Protein AF-A0A4Y3W5J1-F1 (afdb_monomer_lite)

Radius of gyration: 22.78 Å; chains: 1; bounding box: 52×25×70 Å

Foldseek 3Di:
DADQWDAAAAPVGWHGIWGADPPHRRRPDDPVRTPDDGTCLQVPQKDKDKDFFKDKDFQQAQAAWDKFKWFWDWDDDDPDIDTHDIGGPFDWDWDDPVPRGTDIDTDDTWDWAADRRNRMIIIGHPGIMMMMIGHPPDD

Structure (mmCIF, N/CA/C/O backbone):
data_AF-A0A4Y3W5J1-F1
#
_entry.id   AF-A0A4Y3W5J1-F1
#
loop_
_atom_site.group_PDB
_atom_site.id
_atom_site.type_symbol
_atom_site.label_atom_id
_atom_site.label_alt_id
_atom_site.label_comp_id
_atom_site.label_asym_id
_atom_site.label_entity_id
_atom_site.label_seq_id
_atom_site.pdbx_PDB_ins_code
_atom_site.Cartn_x
_atom_site.Cartn_y
_atom_site.Cartn_z
_atom_site.occupancy
_atom_site.B_iso_or_equiv
_atom_site.auth_seq_id
_atom_site.auth_comp_id
_atom_site.auth_asym_id
_atom_site.auth_atom_id
_atom_site.pdbx_PDB_model_num
ATOM 1 N N . MET A 1 1 ? -26.470 13.784 33.213 1.00 66.31 1 MET A N 1
ATOM 2 C CA . MET A 1 1 ? -26.886 13.850 31.793 1.00 66.31 1 MET A CA 1
ATOM 3 C C . MET A 1 1 ? -26.050 12.863 30.996 1.00 66.31 1 MET A C 1
ATOM 5 O O . MET A 1 1 ? -24.835 12.891 31.131 1.00 66.31 1 MET A O 1
ATOM 9 N N . THR A 1 2 ? -26.674 11.997 30.200 1.00 87.50 2 THR A N 1
ATOM 10 C CA . THR A 1 2 ? -25.977 11.099 29.263 1.00 87.50 2 THR A CA 1
ATOM 11 C C . THR A 1 2 ? -25.564 11.877 28.018 1.00 87.50 2 THR A C 1
ATOM 13 O O . THR A 1 2 ? -26.425 12.409 27.313 1.00 87.50 2 THR A O 1
ATOM 16 N N . ARG A 1 3 ? -24.260 11.960 27.738 1.00 92.12 3 ARG A N 1
ATOM 17 C CA . ARG A 1 3 ? -23.754 12.626 26.531 1.00 92.12 3 ARG A CA 1
ATOM 18 C C . ARG A 1 3 ? -23.884 11.657 25.365 1.00 92.12 3 ARG A C 1
ATOM 20 O O . ARG A 1 3 ? -23.295 10.584 25.393 1.00 92.12 3 ARG A O 1
ATOM 27 N N . ARG A 1 4 ? -24.661 12.023 24.346 1.00 92.75 4 ARG A N 1
ATOM 28 C CA . ARG A 1 4 ? -24.819 11.186 23.143 1.00 92.75 4 ARG A CA 1
ATOM 29 C C . ARG A 1 4 ? -23.690 11.352 22.138 1.00 92.75 4 ARG A C 1
ATOM 31 O O . ARG A 1 4 ? -23.436 10.450 21.351 1.00 92.75 4 ARG A O 1
ATOM 38 N N . VAL A 1 5 ? -23.045 12.512 22.164 1.00 92.25 5 VAL A N 1
ATOM 39 C CA . VAL A 1 5 ? -21.936 12.863 21.285 1.00 92.25 5 VAL A CA 1
ATOM 40 C C . VAL A 1 5 ? -20.818 13.417 22.153 1.00 92.25 5 VAL A C 1
ATOM 42 O O . VAL A 1 5 ? -21.057 14.289 22.990 1.00 92.25 5 VAL A O 1
ATOM 45 N N . VAL A 1 6 ? -19.608 12.904 21.961 1.00 91.81 6 VAL A N 1
ATOM 46 C CA . VAL A 1 6 ? -18.384 13.447 22.552 1.00 91.81 6 VAL A CA 1
ATOM 47 C C . VAL A 1 6 ? -17.434 13.785 21.420 1.00 91.81 6 VAL A C 1
ATOM 49 O O . VAL A 1 6 ? -17.086 12.922 20.620 1.00 91.81 6 VAL A O 1
ATOM 52 N N . ILE A 1 7 ? -17.027 15.049 21.369 1.00 90.94 7 ILE A N 1
ATOM 53 C CA . ILE A 1 7 ? -15.971 15.539 20.488 1.00 90.94 7 ILE A CA 1
ATOM 54 C C . ILE A 1 7 ? -14.818 15.953 21.397 1.00 90.94 7 ILE A C 1
ATOM 56 O O . ILE A 1 7 ? -15.002 16.782 22.288 1.00 90.94 7 ILE A O 1
ATOM 60 N N . GLY A 1 8 ? -13.649 15.349 21.204 1.00 86.69 8 GLY A N 1
ATOM 61 C CA . GLY A 1 8 ? -12.478 15.549 22.055 1.00 86.69 8 GLY A CA 1
ATOM 62 C C . GLY A 1 8 ? -12.144 14.311 22.881 1.00 86.69 8 GLY A C 1
ATOM 63 O O . GLY A 1 8 ? -12.311 13.185 22.416 1.00 86.69 8 GLY A O 1
ATOM 64 N N . LYS A 1 9 ? -11.608 14.519 24.086 1.00 89.00 9 LYS A N 1
ATOM 65 C CA . LYS A 1 9 ? -11.077 13.448 24.937 1.00 89.00 9 LYS A CA 1
ATOM 66 C C . LYS A 1 9 ? -12.182 12.746 25.737 1.00 89.00 9 LYS A C 1
ATOM 68 O O . LYS A 1 9 ? -13.040 13.409 26.317 1.00 89.00 9 LYS A O 1
ATOM 73 N N . ARG A 1 10 ? -12.136 11.416 25.806 1.00 91.19 10 ARG A N 1
ATOM 74 C CA . ARG A 1 10 ? -13.015 10.553 26.615 1.00 91.19 10 ARG A CA 1
ATOM 75 C C . ARG A 1 10 ? -12.410 10.184 27.966 1.00 91.19 10 ARG A C 1
ATOM 77 O O . ARG A 1 10 ? -11.239 10.457 28.229 1.00 91.19 10 ARG A O 1
ATOM 84 N N . ALA A 1 11 ? -13.202 9.512 28.807 1.00 90.75 11 ALA A N 1
ATOM 85 C CA . ALA A 1 11 ? -12.773 9.031 30.122 1.00 90.75 11 ALA A CA 1
ATOM 86 C C . ALA A 1 11 ? -11.563 8.087 30.054 1.00 90.75 11 ALA A C 1
ATOM 88 O O . ALA A 1 11 ? -10.701 8.128 30.926 1.00 90.75 11 ALA A O 1
ATOM 89 N N . ASN A 1 12 ? -11.494 7.259 29.010 1.00 84.25 12 ASN A N 1
ATOM 90 C CA . ASN A 1 12 ? -10.407 6.308 28.777 1.00 84.25 12 ASN A CA 1
ATOM 91 C C . ASN A 1 12 ? -9.145 6.953 28.165 1.00 84.25 12 ASN A C 1
ATOM 93 O O . ASN A 1 12 ? -8.144 6.273 27.973 1.00 84.25 12 ASN A O 1
ATOM 97 N N . GLY A 1 13 ? -9.180 8.256 27.868 1.00 83.56 13 GLY A N 1
ATOM 98 C CA . GLY A 1 13 ? -8.067 8.996 27.282 1.00 83.56 13 GLY A CA 1
ATOM 99 C C . GLY A 1 13 ? -8.091 9.110 25.758 1.00 83.56 13 GLY A C 1
ATOM 100 O O . GLY A 1 13 ? -7.352 9.943 25.226 1.00 83.56 13 GLY A O 1
ATOM 101 N N . ASP A 1 14 ? -8.960 8.369 25.066 1.00 80.50 14 ASP A N 1
ATOM 102 C CA . ASP A 1 14 ? -9.075 8.450 23.611 1.00 80.50 14 ASP A CA 1
ATOM 103 C C . ASP A 1 14 ? -9.602 9.817 23.185 1.00 80.50 14 ASP A C 1
ATOM 105 O O . ASP A 1 14 ? -10.524 10.365 23.787 1.00 80.50 14 ASP A O 1
ATOM 109 N N . THR A 1 15 ? -9.022 10.371 22.125 1.00 83.31 15 THR A N 1
ATOM 110 C CA . THR A 1 15 ? -9.445 11.653 21.549 1.00 83.31 15 THR A CA 1
ATOM 111 C C . THR A 1 15 ? -10.082 11.407 20.193 1.00 83.31 15 THR A C 1
ATOM 113 O O . THR A 1 15 ? -9.542 10.629 19.413 1.00 83.31 15 THR A O 1
ATOM 116 N N . GLY A 1 16 ? -11.225 12.027 19.905 1.00 84.25 16 GLY A N 1
ATOM 117 C CA . GLY A 1 16 ? -11.946 11.749 18.667 1.00 84.25 16 GLY A CA 1
ATOM 118 C C . GLY A 1 16 ? -13.392 12.231 18.649 1.00 84.25 16 GLY A C 1
ATOM 119 O O . GLY A 1 16 ? -13.770 13.116 19.418 1.00 84.25 16 GLY A O 1
ATOM 120 N N . VAL A 1 17 ? -14.189 11.639 17.759 1.00 86.31 17 VAL A N 1
ATOM 121 C CA . VAL A 1 17 ? -15.641 11.848 17.667 1.00 86.31 17 VAL A CA 1
ATOM 122 C C . VAL A 1 17 ? -16.341 10.533 17.975 1.00 86.31 17 VAL A C 1
ATOM 124 O O . VAL A 1 17 ? -16.144 9.530 17.288 1.00 86.31 17 VAL A O 1
ATOM 127 N N . PHE A 1 18 ? -17.177 10.551 19.007 1.00 88.81 18 PHE A N 1
ATOM 128 C CA . PHE A 1 18 ? -17.826 9.361 19.540 1.00 88.81 18 PHE A CA 1
ATOM 129 C C . PHE A 1 18 ? -19.327 9.588 19.661 1.00 88.81 18 PHE A C 1
ATOM 131 O O . PHE A 1 18 ? -19.756 10.588 20.240 1.00 88.81 18 PHE A O 1
ATOM 138 N N . VAL A 1 19 ? -20.120 8.658 19.134 1.00 91.81 19 VAL A N 1
ATOM 139 C CA . VAL A 1 19 ? -21.586 8.710 19.144 1.00 91.81 19 VAL A CA 1
ATOM 140 C C . VAL A 1 19 ? -22.124 7.441 19.781 1.00 91.81 19 VAL A C 1
ATOM 142 O O . VAL A 1 19 ? -21.783 6.338 19.358 1.00 91.81 19 VAL A O 1
ATOM 145 N N . SER A 1 20 ? -22.983 7.587 20.785 1.00 92.94 20 SER A N 1
ATOM 146 C CA . SER A 1 20 ? -23.616 6.471 21.485 1.00 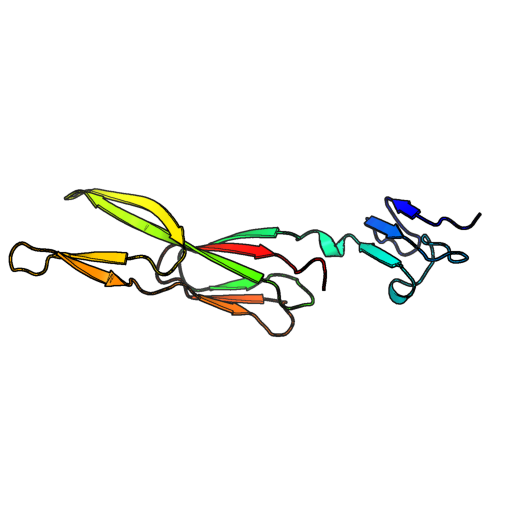92.94 20 SER A CA 1
ATOM 147 C C . SER A 1 20 ? -25.103 6.316 21.123 1.00 92.94 20 SER A C 1
ATOM 149 O O . SER A 1 20 ? -25.787 7.283 20.737 1.00 92.94 20 SER A O 1
ATOM 151 N N . PRO A 1 21 ? -25.652 5.096 21.264 1.00 90.75 21 PRO A N 1
ATOM 152 C CA . PRO A 1 21 ? -27.090 4.881 21.171 1.00 90.75 21 PRO A CA 1
ATOM 153 C C . PRO A 1 21 ? -27.824 5.583 22.330 1.00 90.75 21 PRO A C 1
ATOM 155 O O . PRO A 1 21 ? -27.219 6.083 23.282 1.00 90.75 21 PRO A O 1
ATOM 158 N N . ALA A 1 22 ? -29.150 5.682 22.235 1.00 91.75 22 ALA A N 1
ATOM 159 C CA . ALA A 1 22 ? -29.948 6.307 23.289 1.00 91.75 22 ALA A CA 1
ATOM 160 C C . ALA A 1 22 ? -29.780 5.551 24.622 1.00 91.75 22 ALA A C 1
ATOM 162 O O . ALA A 1 22 ? -29.764 4.326 24.646 1.00 91.75 22 ALA A O 1
ATOM 163 N N . GLY A 1 23 ? -29.641 6.288 25.728 1.00 91.31 23 GLY A N 1
ATOM 164 C CA . GLY A 1 23 ? -29.457 5.712 27.067 1.00 91.31 23 GLY A CA 1
ATOM 165 C C . GLY A 1 23 ? -28.013 5.348 27.439 1.00 91.31 23 GLY A C 1
ATOM 166 O O . GLY A 1 23 ? -27.762 5.016 28.593 1.00 91.31 23 GLY A O 1
ATOM 167 N N . VAL A 1 24 ? -27.053 5.468 26.517 1.00 92.81 24 VAL A N 1
ATOM 168 C CA . VAL A 1 24 ? -25.629 5.178 26.761 1.00 92.81 24 VAL A CA 1
ATOM 169 C C . VAL A 1 24 ? -24.815 6.478 26.741 1.00 92.81 24 VAL A C 1
ATOM 171 O O . VAL A 1 24 ? -25.001 7.308 25.852 1.00 92.81 24 VAL A O 1
ATOM 174 N N . ASP A 1 25 ? -23.908 6.685 27.703 1.00 94.81 25 ASP A N 1
ATOM 175 C CA . ASP A 1 25 ? -23.002 7.849 27.723 1.00 94.81 25 ASP A CA 1
ATOM 176 C C . ASP A 1 25 ? -21.766 7.584 26.848 1.00 94.81 25 ASP A C 1
ATOM 178 O O . ASP A 1 25 ? -20.916 6.758 27.182 1.00 94.81 25 ASP A O 1
ATOM 182 N N . ALA A 1 26 ? -21.638 8.313 25.738 1.00 92.19 26 ALA A N 1
ATOM 183 C CA . ALA A 1 26 ? -20.502 8.206 24.828 1.00 92.19 26 ALA A CA 1
ATOM 184 C C . ALA A 1 26 ? -19.158 8.487 25.524 1.00 92.19 26 ALA A C 1
ATOM 186 O O . ALA A 1 26 ? -18.136 7.955 25.098 1.00 92.19 26 ALA A O 1
ATOM 187 N N . TYR A 1 27 ? -19.119 9.258 26.618 1.00 94.00 27 TYR A N 1
ATOM 188 C CA . TYR A 1 27 ? -17.867 9.573 27.322 1.00 94.00 27 TYR A CA 1
ATOM 189 C C . TYR A 1 27 ? -17.248 8.368 28.047 1.00 94.00 27 TYR A C 1
ATOM 191 O O . TYR A 1 27 ? -16.023 8.304 28.162 1.00 94.00 27 TYR A O 1
ATOM 199 N N . THR A 1 28 ? -18.074 7.424 28.514 1.00 94.06 28 THR A N 1
ATOM 200 C CA . THR A 1 28 ? -17.655 6.284 29.356 1.00 94.06 28 THR A CA 1
ATOM 201 C C . THR A 1 28 ? -17.956 4.910 28.758 1.00 94.06 28 THR A C 1
ATOM 203 O O . THR A 1 28 ? -17.477 3.914 29.292 1.00 94.06 28 THR A O 1
ATOM 206 N N . ALA A 1 29 ? -18.744 4.827 27.682 1.00 90.88 29 ALA A N 1
ATOM 207 C CA . ALA A 1 29 ? -19.097 3.557 27.045 1.00 90.88 29 ALA A CA 1
ATOM 208 C C . ALA A 1 29 ? -17.870 2.737 26.597 1.00 90.88 29 ALA A C 1
ATOM 210 O O . ALA A 1 29 ? -16.816 3.281 26.292 1.00 90.88 29 ALA A O 1
ATOM 211 N N . ALA A 1 30 ? -17.999 1.420 26.475 1.00 88.19 30 ALA A N 1
ATOM 212 C CA . ALA A 1 30 ? -17.013 0.647 25.719 1.00 88.19 30 ALA A CA 1
ATOM 213 C C . ALA A 1 30 ? -17.119 0.983 24.221 1.00 88.19 30 ALA A C 1
ATOM 215 O O . ALA A 1 30 ? -18.215 1.275 23.741 1.00 88.19 30 ALA A O 1
ATOM 216 N N . ASP A 1 31 ? -16.016 0.899 23.473 1.00 81.50 31 ASP A N 1
ATOM 217 C CA . ASP A 1 31 ? -16.008 1.202 22.031 1.00 81.50 31 ASP A CA 1
ATOM 218 C C . ASP A 1 31 ? -16.978 0.317 21.241 1.00 81.50 31 ASP A C 1
ATOM 220 O O . ASP A 1 31 ? -17.665 0.803 20.348 1.00 81.50 31 ASP A O 1
ATOM 224 N N . ALA A 1 32 ? -17.121 -0.951 21.643 1.00 81.25 32 ALA A N 1
ATOM 225 C CA . ALA A 1 32 ? -18.082 -1.893 21.066 1.00 81.25 32 ALA A CA 1
ATOM 226 C C . ALA A 1 32 ? -19.556 -1.462 21.227 1.00 81.25 32 ALA A C 1
ATOM 228 O O . ALA A 1 32 ? -20.422 -1.960 20.516 1.00 81.25 32 ALA A O 1
ATOM 229 N N . ASN A 1 33 ? -19.843 -0.536 22.149 1.00 84.25 33 ASN A N 1
ATOM 230 C CA . ASN A 1 33 ? -21.188 -0.030 22.425 1.00 84.25 33 ASN A CA 1
ATOM 231 C C . ASN A 1 33 ? -21.448 1.343 21.776 1.00 84.25 33 ASN A C 1
ATOM 233 O O . ASN A 1 33 ? -22.490 1.955 22.029 1.00 84.25 33 ASN A O 1
ATOM 237 N N . LEU A 1 34 ? -20.506 1.863 20.984 1.00 85.75 34 LEU A N 1
ATOM 238 C CA . LEU A 1 34 ? -20.661 3.114 20.246 1.00 85.75 34 LEU A CA 1
ATOM 239 C C . LEU A 1 34 ? -21.247 2.850 18.853 1.00 85.75 34 LEU A C 1
ATOM 241 O O . LEU A 1 34 ? -20.880 1.896 18.179 1.00 85.75 34 LEU A O 1
ATOM 245 N N . VAL A 1 35 ? -22.131 3.743 18.404 1.00 84.69 35 VAL A N 1
ATOM 246 C CA . VAL A 1 35 ? -22.630 3.771 17.016 1.00 84.69 35 VAL A CA 1
ATOM 247 C C . VAL A 1 35 ? -21.537 4.273 16.072 1.00 84.69 35 VAL A C 1
ATOM 249 O O . VAL A 1 35 ? -21.432 3.825 14.937 1.00 84.69 35 VAL A O 1
ATOM 252 N N . LEU A 1 36 ? -20.720 5.212 16.551 1.00 74.00 36 LEU A N 1
ATOM 253 C CA . LEU A 1 36 ? -19.562 5.732 15.840 1.00 74.00 36 LEU A CA 1
ATOM 254 C C . LEU A 1 36 ? -18.432 5.941 16.846 1.00 74.00 36 LEU A C 1
ATOM 256 O O . LEU A 1 36 ? -18.608 6.670 17.821 1.00 74.00 36 LEU A O 1
ATOM 260 N N . GLY A 1 37 ? -17.283 5.317 16.608 1.00 65.00 37 GLY A N 1
ATOM 261 C CA . GLY A 1 37 ? -16.083 5.451 17.433 1.00 65.00 37 GLY A CA 1
ATOM 262 C C . GLY A 1 37 ? -14.887 5.876 16.592 1.00 65.00 37 GLY A C 1
ATOM 263 O O . GLY A 1 37 ? -13.979 5.081 16.370 1.00 65.00 37 GLY A O 1
ATOM 264 N N . ILE A 1 38 ? -14.877 7.120 16.105 1.00 65.38 38 ILE A N 1
ATOM 265 C CA . ILE A 1 38 ? -13.714 7.673 15.397 1.00 65.38 38 ILE A CA 1
ATOM 266 C C . ILE A 1 38 ? -12.720 8.118 16.469 1.00 65.38 38 ILE A C 1
ATOM 268 O O . ILE A 1 38 ? -12.684 9.289 16.844 1.00 65.38 38 ILE A O 1
ATOM 272 N N . SER A 1 39 ? -11.957 7.175 17.021 1.00 60.19 39 SER A N 1
ATOM 273 C CA . SER A 1 39 ? -10.843 7.494 17.918 1.00 60.19 39 SER A CA 1
ATOM 274 C C . SER A 1 39 ? -9.636 7.992 17.115 1.00 60.19 39 SER A C 1
ATOM 276 O O . SER A 1 39 ? -9.551 7.806 15.900 1.00 60.19 39 SER A O 1
ATOM 278 N N . ALA A 1 40 ? -8.645 8.568 17.796 1.00 46.72 40 ALA A N 1
ATOM 279 C CA . ALA A 1 40 ? -7.345 8.941 17.235 1.00 46.72 40 ALA A CA 1
ATOM 280 C C . ALA A 1 40 ? -6.596 7.772 16.552 1.00 46.72 40 ALA A C 1
ATOM 282 O O . ALA A 1 40 ? -5.556 7.991 15.937 1.00 46.72 40 ALA A O 1
ATOM 283 N N . ARG A 1 41 ? -7.122 6.540 16.573 1.00 48.94 41 ARG A N 1
ATOM 284 C CA . ARG A 1 41 ? -6.658 5.439 15.711 1.00 48.94 41 ARG A CA 1
ATOM 285 C C . ARG A 1 41 ? -7.023 5.623 14.228 1.00 48.94 41 ARG A C 1
ATOM 287 O O . ARG A 1 41 ? -6.493 4.909 13.389 1.00 48.94 41 ARG A O 1
ATOM 294 N N . VAL A 1 42 ? -7.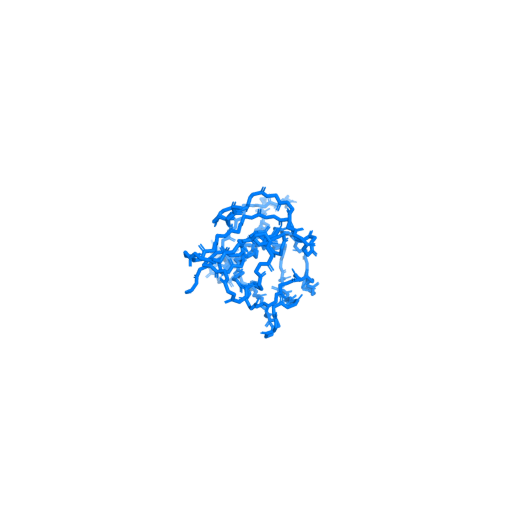859 6.607 13.888 1.00 51.81 42 VAL A N 1
ATOM 295 C CA . VAL A 1 42 ? -8.161 7.027 12.503 1.00 51.81 42 VAL A CA 1
ATOM 296 C C . VAL A 1 42 ? -7.153 8.079 11.988 1.00 51.81 42 VAL A C 1
ATOM 298 O O . VAL A 1 42 ? -7.278 8.566 10.867 1.00 51.81 42 VAL A O 1
ATOM 301 N N . SER A 1 43 ? -6.097 8.405 12.752 1.00 48.16 43 SER A N 1
ATOM 302 C CA . SER A 1 43 ? -5.093 9.431 12.388 1.00 48.16 43 SER A CA 1
ATOM 303 C C . SER A 1 43 ? -4.270 9.140 11.123 1.00 48.16 43 SER A C 1
ATOM 305 O O . SER A 1 43 ? -3.428 9.952 10.753 1.00 48.16 43 SER A O 1
ATOM 307 N N . GLN A 1 44 ? -4.503 8.030 10.423 1.00 55.53 44 GLN A N 1
ATOM 308 C CA . GLN A 1 44 ? -3.904 7.762 9.115 1.00 55.53 44 GLN A CA 1
ATOM 309 C C . GLN A 1 44 ? -4.968 7.306 8.115 1.00 55.53 44 GLN A C 1
ATOM 311 O O . GLN A 1 44 ? -4.896 6.232 7.533 1.00 55.53 44 GLN A O 1
ATOM 316 N N . LEU A 1 45 ? -5.979 8.144 7.877 1.00 66.88 45 LEU A N 1
ATOM 317 C CA . LEU A 1 45 ? -6.880 7.954 6.730 1.00 66.88 45 LEU A CA 1
ATOM 318 C C . LEU A 1 45 ? -6.109 7.850 5.408 1.00 66.88 45 LEU A C 1
ATOM 320 O O . LEU A 1 45 ? -6.567 7.172 4.498 1.00 66.88 45 LEU A O 1
ATOM 324 N N . LEU A 1 46 ? -4.945 8.500 5.318 1.00 76.06 46 LEU A N 1
ATOM 325 C CA . LEU A 1 46 ? -4.081 8.483 4.151 1.00 76.06 46 LEU A CA 1
ATOM 326 C C . LEU A 1 46 ? -2.609 8.572 4.581 1.00 76.06 46 LEU A C 1
ATOM 328 O O . LEU A 1 46 ? -2.199 9.547 5.206 1.00 76.06 46 LEU A O 1
ATOM 332 N N . MET A 1 47 ? -1.811 7.578 4.211 1.00 85.69 47 MET A N 1
ATOM 333 C CA . MET A 1 47 ? -0.354 7.604 4.271 1.00 85.69 47 MET A CA 1
ATOM 334 C C . MET A 1 47 ? 0.182 7.760 2.850 1.00 85.69 47 MET A C 1
ATOM 336 O O . MET A 1 47 ? -0.127 6.961 1.968 1.00 85.69 47 MET A O 1
ATOM 340 N N . LEU A 1 48 ? 0.992 8.791 2.628 1.00 89.56 48 LEU A N 1
ATOM 341 C CA . LEU A 1 48 ? 1.665 9.035 1.356 1.00 89.56 48 LEU A CA 1
ATOM 342 C C . LEU A 1 48 ? 3.164 8.839 1.534 1.00 89.56 48 LEU A C 1
ATOM 344 O O . LEU A 1 48 ? 3.736 9.274 2.534 1.00 89.56 48 LEU A O 1
ATOM 348 N N . GLY A 1 49 ? 3.815 8.267 0.534 1.00 89.75 49 GLY A N 1
ATOM 349 C CA . GLY A 1 49 ? 5.269 8.243 0.500 1.00 89.75 49 GLY A CA 1
ATOM 350 C C . GLY A 1 49 ? 5.815 7.919 -0.876 1.00 89.75 49 GLY A C 1
ATOM 351 O O . GLY A 1 49 ? 5.073 7.649 -1.819 1.00 89.75 49 GLY A O 1
ATOM 352 N N . ASN A 1 50 ? 7.138 7.973 -0.992 1.00 91.50 50 ASN A N 1
ATOM 353 C CA . ASN A 1 50 ? 7.843 7.523 -2.182 1.00 91.50 50 ASN A CA 1
ATOM 354 C C . ASN A 1 50 ? 8.907 6.499 -1.799 1.00 91.50 50 ASN A C 1
ATOM 356 O O . ASN A 1 50 ? 9.524 6.598 -0.739 1.00 91.50 50 ASN A O 1
ATOM 360 N N . VAL A 1 51 ? 9.123 5.541 -2.688 1.00 92.19 51 VAL A N 1
ATOM 361 C CA . VAL A 1 51 ? 10.200 4.565 -2.612 1.00 92.19 51 VAL A CA 1
ATOM 362 C C . VAL A 1 51 ? 11.025 4.644 -3.889 1.00 92.19 51 VAL A C 1
ATOM 364 O O . VAL A 1 51 ? 10.472 4.696 -4.986 1.00 92.19 51 VAL A O 1
ATOM 367 N N . ALA A 1 52 ? 12.351 4.684 -3.766 1.00 89.69 52 ALA A N 1
ATOM 368 C CA . ALA A 1 52 ? 13.252 4.673 -4.921 1.00 89.69 52 ALA A CA 1
ATOM 369 C C . ALA A 1 52 ? 13.547 3.249 -5.430 1.00 89.69 52 ALA A C 1
ATOM 371 O O . ALA A 1 52 ? 13.889 3.085 -6.597 1.00 89.69 52 ALA A O 1
ATOM 372 N N . SER A 1 53 ? 13.394 2.251 -4.559 1.00 91.94 53 SER A N 1
ATOM 373 C CA . SER A 1 53 ? 13.624 0.825 -4.798 1.00 91.94 53 SER A CA 1
ATOM 374 C C . SER A 1 53 ? 12.691 -0.007 -3.915 1.00 91.94 53 SER A C 1
ATOM 376 O O . SER A 1 53 ? 12.064 0.537 -3.000 1.00 91.94 53 SER A O 1
ATOM 378 N N . SER A 1 54 ? 12.610 -1.316 -4.170 1.00 95.19 54 SER A N 1
ATOM 379 C CA . SER A 1 54 ? 11.774 -2.227 -3.382 1.00 95.19 54 SER A CA 1
ATOM 380 C C . SER A 1 54 ? 12.139 -2.210 -1.896 1.00 95.19 54 SER A C 1
ATOM 382 O O . SER A 1 54 ? 13.322 -2.274 -1.555 1.00 95.19 54 SER A O 1
ATOM 384 N N . GLN A 1 55 ? 11.140 -2.112 -1.016 1.00 96.62 55 GLN A N 1
ATOM 385 C CA . GLN A 1 55 ? 11.344 -2.076 0.436 1.00 96.62 55 GLN A CA 1
ATOM 386 C C . GLN A 1 55 ? 10.058 -2.340 1.228 1.00 96.62 55 GLN A C 1
ATOM 388 O O . GLN A 1 55 ? 8.947 -2.186 0.716 1.00 96.62 55 GLN A O 1
ATOM 393 N N . THR A 1 56 ? 10.228 -2.673 2.508 1.00 96.12 56 THR A N 1
ATOM 394 C CA . THR A 1 56 ? 9.136 -2.794 3.482 1.00 96.12 56 THR A CA 1
ATOM 395 C C . THR A 1 56 ? 8.781 -1.438 4.081 1.00 96.12 56 THR A C 1
ATOM 397 O O . THR A 1 56 ? 9.660 -0.661 4.452 1.00 96.12 56 THR A O 1
ATOM 400 N N . ILE A 1 57 ? 7.484 -1.179 4.229 1.00 93.31 57 ILE A N 1
ATOM 401 C CA . ILE A 1 57 ? 6.924 0.030 4.829 1.00 93.31 57 ILE A CA 1
ATOM 402 C C . ILE A 1 57 ? 6.048 -0.378 6.006 1.00 93.31 57 ILE A C 1
ATOM 404 O O . ILE A 1 57 ? 5.139 -1.195 5.857 1.00 93.31 57 ILE A O 1
ATOM 408 N N . ILE A 1 58 ? 6.322 0.197 7.176 1.00 90.69 58 ILE A N 1
ATOM 409 C CA . ILE A 1 58 ? 5.480 0.022 8.360 1.00 90.69 58 ILE A CA 1
ATOM 410 C C . ILE A 1 58 ? 4.276 0.947 8.224 1.00 90.69 58 ILE A C 1
ATOM 412 O O . ILE A 1 58 ? 4.439 2.153 8.041 1.00 90.69 58 ILE A O 1
ATOM 416 N N . LEU A 1 59 ? 3.081 0.369 8.292 1.00 85.62 59 LEU A N 1
ATOM 417 C CA . LEU A 1 59 ? 1.828 1.076 8.057 1.00 85.62 59 LEU A CA 1
ATOM 418 C C . LEU A 1 59 ? 1.058 1.354 9.347 1.00 85.62 59 LEU A C 1
ATOM 420 O O . LEU A 1 59 ? 0.320 2.326 9.418 1.00 85.62 59 LEU A O 1
ATOM 424 N N . GLY A 1 60 ? 1.219 0.507 10.368 1.00 76.44 60 GLY A N 1
ATOM 425 C CA . GLY A 1 60 ? 0.556 0.701 11.660 1.00 76.44 60 GLY A CA 1
ATOM 426 C C . GLY A 1 60 ? -0.973 0.567 11.622 1.00 76.44 60 GLY A C 1
ATOM 427 O O . GLY A 1 60 ? -1.632 0.970 12.582 1.00 76.44 60 GLY A O 1
ATOM 428 N N . PHE A 1 61 ? -1.548 0.002 10.553 1.00 76.25 61 PHE A N 1
ATOM 429 C CA . PHE A 1 61 ? -2.971 -0.328 10.511 1.00 76.25 61 PHE A CA 1
ATOM 430 C C . PHE A 1 61 ? -3.252 -1.628 11.271 1.00 76.25 61 PHE A C 1
ATOM 432 O O . PHE A 1 61 ? -2.383 -2.483 11.410 1.00 76.25 61 PHE A O 1
ATOM 439 N N . GLY A 1 62 ? -4.484 -1.760 11.772 1.00 74.44 62 GLY A N 1
ATOM 440 C CA . GLY A 1 62 ? -4.995 -2.990 12.396 1.00 74.44 62 GLY A CA 1
ATOM 441 C C . GLY A 1 62 ? -5.910 -3.813 11.482 1.00 74.44 62 GLY A C 1
ATOM 442 O O . GLY A 1 62 ? -6.627 -4.685 11.962 1.00 74.44 62 GLY A O 1
ATOM 443 N N . ALA A 1 63 ? -5.960 -3.468 10.196 1.00 77.94 63 ALA A N 1
ATOM 444 C CA . ALA A 1 63 ? -6.720 -4.146 9.153 1.00 77.94 63 ALA A CA 1
ATOM 445 C C . ALA A 1 63 ? -6.055 -3.872 7.800 1.00 77.94 63 ALA A C 1
ATOM 447 O O . ALA A 1 63 ? -5.371 -2.859 7.659 1.00 77.94 63 ALA A O 1
ATOM 448 N N . VAL A 1 64 ? -6.279 -4.743 6.812 1.00 86.81 64 VAL A N 1
ATOM 449 C CA . VAL A 1 64 ? -5.696 -4.617 5.466 1.00 86.81 64 VAL A CA 1
ATOM 450 C C . VAL A 1 64 ? -6.166 -3.313 4.796 1.00 86.81 64 VAL A C 1
ATOM 452 O O . VAL A 1 64 ? -7.359 -3.183 4.506 1.00 86.81 64 VAL A O 1
ATOM 455 N N . PRO A 1 65 ? -5.268 -2.344 4.534 1.00 87.12 65 PRO A N 1
ATOM 456 C CA . PRO A 1 65 ? -5.619 -1.115 3.832 1.00 87.12 65 PRO A CA 1
ATOM 457 C C . PRO A 1 65 ? -5.686 -1.306 2.311 1.00 87.12 65 PRO A C 1
ATOM 459 O O . PRO A 1 65 ? -5.262 -2.319 1.757 1.00 87.12 65 PRO A O 1
ATOM 462 N N . HIS A 1 66 ? -6.155 -0.272 1.616 1.00 88.62 66 HIS A N 1
ATOM 463 C CA . HIS A 1 66 ? -6.005 -0.146 0.172 1.00 88.62 66 HIS A CA 1
ATOM 464 C C . HIS A 1 66 ? -4.733 0.627 -0.170 1.00 88.62 66 HIS A C 1
ATOM 466 O O . HIS A 1 66 ? -4.415 1.628 0.473 1.00 88.62 66 HIS A O 1
ATOM 472 N N . VAL A 1 67 ? -4.033 0.186 -1.215 1.00 90.31 67 VAL A N 1
ATOM 473 C CA . VAL A 1 67 ? -2.791 0.805 -1.687 1.00 90.31 67 VAL A CA 1
ATOM 474 C C . VAL A 1 67 ? -2.940 1.172 -3.157 1.00 90.31 67 VAL A C 1
ATOM 476 O O . VAL A 1 67 ? -3.248 0.325 -3.993 1.00 90.31 67 VAL A O 1
ATOM 479 N N . LEU A 1 68 ? -2.702 2.441 -3.476 1.00 90.25 68 LEU A N 1
ATOM 480 C CA . LEU A 1 68 ? -2.550 2.925 -4.842 1.00 90.25 68 LEU A CA 1
ATOM 481 C C . LEU A 1 68 ? -1.063 3.143 -5.124 1.00 90.25 68 LEU A C 1
ATOM 483 O O . LEU A 1 68 ? -0.388 3.845 -4.369 1.00 90.25 68 LEU A O 1
ATOM 487 N N . LEU A 1 69 ? -0.570 2.581 -6.226 1.00 90.56 69 LEU A N 1
ATOM 488 C CA . LEU A 1 69 ? 0.810 2.745 -6.671 1.00 90.56 69 LEU A CA 1
ATOM 489 C C . LEU A 1 69 ? 0.865 3.542 -7.968 1.00 90.56 69 LEU A C 1
ATOM 491 O O . LEU A 1 69 ? 0.169 3.255 -8.943 1.00 90.56 69 LEU A O 1
ATOM 495 N N . THR A 1 70 ? 1.745 4.532 -7.981 1.00 89.31 70 THR A N 1
ATOM 496 C CA . THR A 1 70 ? 2.054 5.321 -9.169 1.00 89.31 70 THR A CA 1
ATOM 497 C C . THR A 1 70 ? 3.559 5.356 -9.357 1.00 89.31 70 THR A C 1
ATOM 499 O O . THR A 1 70 ? 4.313 5.557 -8.410 1.00 89.31 70 THR A O 1
ATOM 502 N N . SER A 1 71 ? 4.022 5.129 -10.576 1.00 87.00 71 SER A N 1
ATOM 503 C CA . SER A 1 71 ? 5.443 5.040 -10.892 1.00 87.00 71 SER A CA 1
ATOM 504 C C . SER A 1 71 ? 5.865 6.289 -11.662 1.00 87.00 71 SER A C 1
ATOM 506 O O . SER A 1 71 ? 5.124 6.810 -12.502 1.00 87.00 71 SER A O 1
ATOM 508 N N . GLN A 1 72 ? 7.067 6.785 -11.379 1.00 82.50 72 GLN A N 1
ATOM 509 C CA . GLN A 1 72 ? 7.639 7.919 -12.091 1.00 82.50 72 GLN A CA 1
ATOM 510 C C . GLN A 1 72 ? 8.446 7.427 -13.293 1.00 82.50 72 GLN A C 1
ATOM 512 O O . GLN A 1 72 ? 9.340 6.588 -13.161 1.00 82.50 72 GLN A O 1
ATOM 517 N N . GLN A 1 73 ? 8.115 7.935 -14.479 1.00 76.06 73 GLN A N 1
ATOM 518 C CA . GLN A 1 73 ? 8.847 7.608 -15.699 1.00 76.06 73 GLN A CA 1
ATOM 519 C C . GLN A 1 73 ? 10.108 8.467 -15.790 1.00 76.06 73 GLN A C 1
ATOM 521 O O . GLN A 1 73 ? 10.035 9.671 -15.580 1.00 76.06 73 GLN A O 1
ATOM 526 N N . THR A 1 74 ? 11.249 7.892 -16.163 1.00 75.50 74 THR A N 1
ATOM 527 C CA . THR A 1 74 ? 12.396 8.695 -16.614 1.00 75.50 74 THR A CA 1
ATOM 528 C C . THR A 1 74 ? 12.160 9.114 -18.058 1.00 75.50 74 THR A C 1
ATOM 530 O O . THR A 1 74 ? 11.875 8.267 -18.909 1.00 75.50 74 THR A O 1
ATOM 533 N N . VAL A 1 75 ? 12.265 10.410 -18.340 1.00 71.06 75 VAL A N 1
ATOM 534 C CA . VAL A 1 75 ? 12.212 10.937 -19.705 1.00 71.06 75 VAL A CA 1
ATOM 535 C C . VAL A 1 75 ? 13.641 11.153 -20.181 1.00 71.06 75 VAL A C 1
ATOM 537 O O . VAL A 1 75 ? 14.420 11.842 -19.523 1.00 71.06 75 VAL A O 1
ATOM 540 N N . ASN A 1 76 ? 13.967 10.549 -21.323 1.00 71.12 76 ASN A N 1
ATOM 541 C CA . ASN A 1 76 ? 15.246 10.713 -22.004 1.00 71.12 76 ASN A CA 1
ATOM 542 C C . ASN A 1 76 ? 15.024 11.557 -23.262 1.00 71.12 76 ASN A C 1
ATOM 544 O O . ASN A 1 76 ? 14.281 11.143 -24.152 1.00 71.12 76 ASN A O 1
ATOM 548 N N . LEU A 1 77 ? 15.662 12.726 -23.339 1.00 70.00 77 LEU A N 1
ATOM 549 C CA . LEU A 1 77 ? 15.671 13.582 -24.530 1.00 70.00 77 LEU A CA 1
ATOM 550 C C . LEU A 1 77 ? 17.106 13.670 -25.057 1.00 70.00 77 LEU A C 1
ATOM 552 O O . LEU A 1 77 ? 17.873 14.551 -24.682 1.00 70.00 77 LEU A O 1
ATOM 556 N N . GLY A 1 78 ? 17.499 12.718 -25.903 1.00 73.44 78 GLY A N 1
ATOM 557 C CA . GLY A 1 78 ? 18.887 12.609 -26.357 1.00 73.44 78 GLY A CA 1
ATOM 558 C C . GLY A 1 78 ? 19.824 12.237 -25.204 1.00 73.44 78 GLY A C 1
ATOM 559 O O . GLY A 1 78 ? 19.647 11.190 -24.589 1.00 73.44 78 GLY A O 1
ATOM 560 N N . TYR A 1 79 ? 20.808 13.091 -24.908 1.00 69.31 79 TYR A N 1
ATOM 561 C CA . TYR A 1 79 ? 21.831 12.849 -23.876 1.00 69.31 79 TYR A CA 1
ATOM 562 C C . TYR A 1 79 ? 21.438 13.315 -22.467 1.00 69.31 79 TYR A C 1
ATOM 564 O O . TYR A 1 79 ? 22.241 13.207 -21.543 1.00 69.31 79 TYR A O 1
ATOM 572 N N . ILE A 1 80 ? 20.229 13.856 -22.293 1.00 68.19 80 ILE A N 1
ATOM 573 C CA . ILE A 1 80 ? 19.732 14.315 -20.993 1.00 68.19 80 ILE A CA 1
ATOM 574 C C . ILE A 1 80 ? 18.602 13.412 -20.491 1.00 68.19 80 ILE A C 1
ATOM 576 O O . ILE A 1 80 ? 17.666 13.085 -21.226 1.00 68.19 80 ILE A O 1
ATOM 580 N N . SER A 1 81 ? 18.685 13.042 -19.214 1.00 72.81 81 SER A N 1
ATOM 581 C CA . SER A 1 81 ? 17.681 12.248 -18.501 1.00 72.81 81 SER A CA 1
ATOM 582 C C . SER A 1 81 ? 17.145 13.048 -17.325 1.00 72.81 81 SER A C 1
ATOM 584 O O . SER A 1 81 ? 17.921 13.590 -16.538 1.00 72.81 81 SER A O 1
ATOM 586 N N . PHE A 1 82 ? 15.825 13.107 -17.173 1.00 76.06 82 PHE A N 1
ATOM 587 C CA . PHE A 1 82 ? 15.191 13.762 -16.031 1.00 76.06 82 PHE A CA 1
ATOM 588 C C . PHE A 1 82 ? 13.951 13.004 -15.556 1.00 76.06 82 PHE A C 1
ATOM 590 O O . PHE A 1 82 ? 13.383 12.160 -16.256 1.00 76.06 82 PHE A O 1
ATOM 597 N N . SER A 1 83 ? 13.540 13.312 -14.327 1.00 77.75 83 SER A N 1
ATOM 598 C CA . SER A 1 83 ? 12.316 12.792 -13.728 1.00 77.75 83 SER A CA 1
ATOM 599 C C . SER A 1 83 ? 11.101 13.266 -14.521 1.00 77.75 83 SER A C 1
ATOM 601 O O . SER A 1 83 ? 10.800 14.455 -14.577 1.00 77.75 83 SER A O 1
ATOM 603 N N . GLY A 1 84 ? 10.410 12.325 -15.145 1.00 75.75 84 GLY A N 1
ATOM 604 C CA . GLY A 1 84 ? 9.220 12.562 -15.943 1.00 75.75 84 GLY A CA 1
ATOM 605 C C . GLY A 1 84 ? 7.925 12.542 -15.131 1.00 75.75 84 GLY A C 1
ATOM 606 O O . GLY A 1 84 ? 7.944 12.571 -13.893 1.00 75.75 84 GLY A O 1
ATOM 607 N N . PRO A 1 85 ? 6.777 12.499 -15.829 1.00 76.25 85 PRO A N 1
ATOM 608 C CA . PRO A 1 85 ? 5.472 12.519 -15.191 1.00 76.25 85 PRO A CA 1
ATOM 609 C C . PRO A 1 85 ? 5.222 11.252 -14.366 1.00 76.25 85 PRO A C 1
ATOM 611 O O . PRO A 1 85 ? 5.675 10.154 -14.702 1.00 76.25 85 PRO A O 1
ATOM 614 N N . VAL A 1 86 ? 4.452 11.420 -13.294 1.00 81.00 86 VAL A N 1
ATOM 615 C CA . VAL A 1 86 ? 3.921 10.323 -12.480 1.00 81.00 86 VAL A CA 1
ATOM 616 C C . VAL A 1 86 ? 2.717 9.722 -13.201 1.00 81.00 86 VAL A C 1
ATOM 618 O O . VAL A 1 86 ? 1.845 10.455 -13.670 1.00 81.00 86 VAL A O 1
ATOM 621 N N . ARG A 1 87 ? 2.672 8.393 -13.314 1.00 79.50 87 ARG A N 1
ATOM 622 C CA . ARG A 1 87 ? 1.582 7.652 -13.968 1.00 79.50 87 ARG A CA 1
ATOM 623 C C . ARG A 1 87 ? 1.174 6.445 -13.114 1.00 79.50 87 ARG A C 1
ATOM 625 O O . ARG A 1 87 ? 2.011 5.945 -12.361 1.00 79.50 87 ARG A O 1
ATOM 632 N N . PRO A 1 88 ? -0.067 5.941 -13.230 1.00 79.94 88 PRO A N 1
ATOM 633 C CA . PRO A 1 88 ? -0.414 4.624 -12.699 1.00 79.94 88 PRO A CA 1
ATOM 634 C C . PRO A 1 88 ? 0.538 3.545 -13.233 1.00 79.94 88 PRO A C 1
ATOM 636 O O . PRO A 1 88 ? 1.012 3.639 -14.366 1.00 79.94 88 PRO A O 1
ATOM 639 N N . SER A 1 89 ? 0.836 2.547 -12.405 1.00 78.94 89 SER A N 1
ATOM 640 C CA . SER A 1 89 ? 1.639 1.385 -12.803 1.00 78.94 89 SER A CA 1
ATOM 641 C C . SER A 1 89 ? 0.733 0.264 -13.353 1.00 78.94 89 SER A C 1
ATOM 643 O O . SER A 1 89 ? -0.356 0.093 -12.801 1.00 78.94 89 SER A O 1
ATOM 645 N N . PRO A 1 90 ? 1.137 -0.516 -14.383 1.00 76.38 90 PRO A N 1
ATOM 646 C CA . PRO A 1 90 ? 2.361 -0.384 -15.179 1.00 76.38 90 PRO A CA 1
ATOM 647 C C . PRO A 1 90 ? 2.316 0.793 -16.162 1.00 76.38 90 PRO A C 1
ATOM 649 O O . PRO A 1 90 ? 1.263 1.187 -16.657 1.00 76.38 90 PRO A O 1
ATOM 652 N N . MET A 1 91 ? 3.495 1.317 -16.497 1.00 75.88 91 MET A N 1
ATOM 653 C CA . MET A 1 91 ? 3.672 2.314 -17.561 1.00 75.88 91 MET A CA 1
ATOM 654 C C . MET A 1 91 ? 4.100 1.654 -18.876 1.00 75.88 91 MET A C 1
ATOM 656 O O . MET A 1 91 ? 4.627 0.550 -18.866 1.00 75.88 91 MET A O 1
ATOM 660 N N . MET A 1 92 ? 3.936 2.348 -20.004 1.00 78.38 92 MET A N 1
ATOM 661 C CA . MET A 1 92 ? 4.456 1.902 -21.303 1.00 78.38 92 MET A CA 1
ATOM 662 C C . MET A 1 92 ? 5.850 2.492 -21.553 1.00 78.38 92 MET A C 1
ATOM 664 O O . MET A 1 92 ? 6.086 3.678 -21.310 1.00 78.38 92 MET A O 1
ATOM 668 N N . THR A 1 93 ? 6.761 1.680 -22.074 1.00 76.50 93 THR A N 1
ATOM 669 C CA . THR A 1 93 ? 8.110 2.063 -22.505 1.00 76.50 93 THR A CA 1
ATOM 670 C C . THR A 1 93 ? 8.255 1.900 -24.010 1.00 76.50 93 THR A C 1
ATOM 672 O O . THR A 1 93 ? 7.863 0.881 -24.565 1.00 76.50 93 THR A O 1
ATOM 675 N N . SER A 1 94 ? 8.838 2.904 -24.666 1.00 77.50 94 SER A N 1
ATOM 676 C CA . SER A 1 94 ? 9.212 2.849 -26.080 1.00 77.50 94 SER A CA 1
ATOM 677 C C . SER A 1 94 ? 10.706 2.567 -26.217 1.00 77.50 94 SER A C 1
ATOM 679 O O . SER A 1 94 ? 11.520 3.328 -25.686 1.00 77.50 94 SER A O 1
ATOM 681 N N . THR A 1 95 ? 11.075 1.527 -26.953 1.00 80.81 95 THR A N 1
ATOM 682 C CA . THR A 1 95 ? 12.466 1.174 -27.265 1.00 80.81 95 THR A CA 1
ATOM 683 C C . THR A 1 95 ? 12.686 1.195 -28.779 1.00 80.81 95 THR A C 1
ATOM 685 O O . THR A 1 95 ? 11.813 0.728 -29.511 1.00 80.81 95 THR A O 1
ATOM 688 N N . PRO A 1 96 ? 13.805 1.749 -29.286 1.00 84.31 96 PRO A N 1
ATOM 689 C CA . PRO A 1 96 ? 14.132 1.663 -30.708 1.00 84.31 96 PRO A CA 1
ATOM 690 C C . PRO A 1 96 ? 14.191 0.200 -31.157 1.00 84.31 96 PRO A C 1
ATOM 692 O O . PRO A 1 96 ? 14.803 -0.621 -30.476 1.00 84.31 96 PRO A O 1
ATOM 695 N N . ASP A 1 97 ? 13.576 -0.118 -32.293 1.00 85.44 97 ASP A N 1
ATOM 696 C CA . ASP A 1 97 ? 13.521 -1.492 -32.819 1.00 85.44 97 ASP A CA 1
ATOM 697 C C . ASP A 1 97 ? 14.707 -1.857 -33.731 1.00 85.44 97 ASP A C 1
ATOM 699 O O . ASP A 1 97 ? 14.813 -2.985 -34.202 1.00 85.44 97 ASP A O 1
ATOM 703 N N . GLY A 1 98 ? 15.619 -0.911 -33.979 1.00 81.94 98 GLY A N 1
ATOM 704 C CA . GLY A 1 98 ? 16.780 -1.107 -34.855 1.00 81.94 98 GLY A CA 1
ATOM 705 C C . GLY A 1 98 ? 16.476 -1.004 -36.356 1.00 81.94 98 GLY A C 1
ATOM 706 O O . GLY A 1 98 ? 17.407 -0.924 -37.151 1.00 81.94 98 GLY A O 1
ATOM 707 N N . SER A 1 99 ? 15.204 -0.917 -36.747 1.00 87.31 99 SER A N 1
ATOM 708 C CA . SER A 1 99 ? 14.722 -0.722 -38.126 1.00 87.31 99 SER A CA 1
ATOM 709 C C . SER A 1 99 ? 14.259 0.715 -38.411 1.00 87.31 99 SER A C 1
ATOM 711 O O . SER A 1 99 ? 13.653 0.992 -39.444 1.00 87.31 99 SER A O 1
ATOM 713 N N . GLY A 1 100 ? 14.564 1.650 -37.507 1.00 83.25 100 GLY A N 1
ATOM 714 C CA . GLY A 1 100 ? 14.123 3.046 -37.599 1.00 83.25 100 GLY A CA 1
ATOM 715 C C . GLY A 1 100 ? 12.738 3.302 -36.996 1.00 83.25 100 GLY A C 1
ATOM 716 O O . GLY A 1 100 ? 12.231 4.415 -37.122 1.00 83.25 100 GLY A O 1
ATOM 717 N N . GLY A 1 101 ? 12.144 2.309 -36.328 1.00 88.00 101 GLY A N 1
ATOM 718 C CA . GLY A 1 101 ? 10.896 2.426 -35.581 1.00 88.00 101 GLY A CA 1
ATOM 719 C C . GLY A 1 101 ? 11.087 2.304 -34.065 1.00 88.00 101 GLY A C 1
ATOM 720 O O . GLY A 1 101 ? 12.204 2.309 -33.533 1.00 88.00 101 GLY A O 1
ATOM 721 N N . TYR A 1 102 ? 9.960 2.205 -33.356 1.00 85.25 102 TYR A N 1
ATOM 722 C CA . TYR A 1 102 ? 9.907 2.016 -31.908 1.00 85.25 102 TYR A CA 1
ATOM 723 C C . TYR A 1 102 ? 8.944 0.883 -31.557 1.00 85.25 102 TYR A C 1
ATOM 725 O O . TYR A 1 102 ? 7.789 0.883 -31.982 1.00 85.25 102 TYR A O 1
ATOM 733 N N . THR A 1 103 ? 9.392 -0.035 -30.705 1.00 88.56 103 THR A N 1
ATOM 734 C CA . THR A 1 103 ? 8.525 -1.017 -30.049 1.00 88.56 103 THR A CA 1
ATOM 735 C C . THR A 1 103 ? 7.989 -0.419 -28.753 1.00 88.56 103 THR A C 1
ATOM 737 O O . THR A 1 103 ? 8.749 0.164 -27.980 1.00 88.56 103 THR A O 1
ATOM 740 N N . ILE A 1 104 ? 6.687 -0.564 -28.498 1.00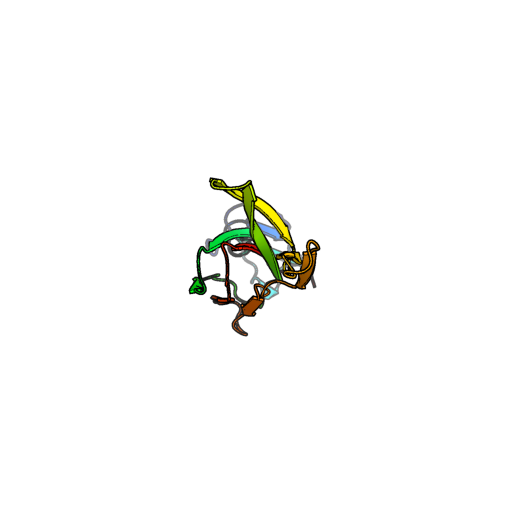 83.88 104 ILE A N 1
ATOM 741 C CA . ILE A 1 104 ? 6.068 -0.156 -27.233 1.00 83.88 104 ILE A CA 1
ATOM 742 C C . ILE A 1 104 ? 5.789 -1.411 -26.405 1.00 83.88 104 ILE A C 1
ATOM 744 O O . ILE A 1 104 ? 4.970 -2.241 -26.794 1.00 83.88 104 ILE A O 1
ATOM 748 N N . THR A 1 105 ? 6.443 -1.538 -25.254 1.00 82.81 105 THR A N 1
ATOM 749 C CA . THR A 1 105 ? 6.242 -2.642 -24.307 1.00 82.81 105 THR A CA 1
ATOM 750 C C . THR A 1 105 ? 5.810 -2.115 -22.941 1.00 82.81 105 THR A C 1
ATOM 752 O O . THR A 1 105 ? 6.201 -1.007 -22.560 1.00 82.81 105 THR A O 1
ATOM 755 N N . PRO A 1 106 ? 5.010 -2.870 -22.169 1.00 80.81 106 PRO A N 1
ATOM 756 C CA . PRO A 1 106 ? 4.802 -2.566 -20.760 1.00 80.81 106 PRO A CA 1
ATOM 757 C C . PRO A 1 106 ? 6.140 -2.589 -20.013 1.00 80.81 106 PRO A C 1
ATOM 759 O O . PRO A 1 106 ? 6.940 -3.505 -20.191 1.00 80.81 106 PRO A O 1
ATOM 762 N N . ALA A 1 107 ? 6.380 -1.580 -19.186 1.00 80.00 107 ALA A N 1
ATOM 763 C CA . ALA A 1 107 ? 7.466 -1.590 -18.221 1.00 80.00 107 ALA A CA 1
ATOM 764 C C . ALA A 1 107 ? 7.096 -2.476 -17.027 1.00 80.00 107 ALA A C 1
ATOM 766 O O . ALA A 1 107 ? 5.910 -2.665 -16.737 1.00 80.00 107 ALA A O 1
ATOM 767 N N . ASP A 1 108 ? 8.113 -2.938 -16.298 1.00 83.69 108 ASP A N 1
ATOM 768 C CA . ASP A 1 108 ? 7.918 -3.726 -15.083 1.00 83.69 108 ASP A CA 1
ATOM 769 C C . ASP A 1 108 ? 6.997 -2.977 -14.095 1.00 83.69 108 ASP A C 1
ATOM 771 O O . ASP A 1 108 ? 7.300 -1.834 -13.718 1.00 83.69 108 ASP A O 1
ATOM 775 N N . PRO A 1 109 ? 5.854 -3.570 -13.699 1.00 87.25 109 PRO A N 1
ATOM 776 C CA . PRO A 1 109 ? 4.914 -2.935 -12.787 1.00 87.25 109 PRO A CA 1
ATOM 777 C C . PRO A 1 109 ? 5.491 -2.827 -11.375 1.00 87.25 109 PRO A C 1
ATOM 779 O O . PRO A 1 109 ? 6.235 -3.693 -10.913 1.00 87.25 109 PRO A O 1
ATOM 782 N N . SER A 1 110 ? 5.058 -1.797 -10.654 1.00 91.12 110 SER A N 1
ATOM 783 C CA . SER A 1 110 ? 5.175 -1.755 -9.198 1.00 91.12 110 SER A CA 1
ATOM 784 C C . SER A 1 110 ? 3.964 -2.445 -8.572 1.00 91.12 110 SER A C 1
ATOM 786 O O . SER A 1 110 ? 2.830 -2.201 -8.989 1.00 91.12 110 SER A O 1
ATOM 788 N N . PHE A 1 111 ? 4.187 -3.258 -7.545 1.00 92.06 111 PHE A N 1
ATOM 789 C CA . PHE A 1 111 ? 3.133 -3.930 -6.779 1.00 92.06 111 PHE A CA 1
ATOM 790 C C . PHE A 1 111 ? 3.423 -3.850 -5.279 1.00 92.06 111 PHE A C 1
ATOM 792 O O . PHE A 1 111 ? 4.548 -3.554 -4.874 1.00 92.06 111 PHE A O 1
ATOM 799 N N . ALA A 1 112 ? 2.395 -4.055 -4.459 1.00 93.56 112 ALA A N 1
ATOM 800 C CA . ALA A 1 112 ? 2.506 -4.038 -3.008 1.00 93.56 112 ALA A CA 1
ATOM 801 C C . ALA A 1 112 ? 1.867 -5.296 -2.425 1.00 93.56 112 ALA A C 1
ATOM 803 O O . ALA A 1 112 ? 0.684 -5.550 -2.654 1.00 93.56 112 ALA A O 1
ATOM 804 N N . ASP A 1 113 ? 2.649 -6.032 -1.645 1.00 95.12 113 ASP A N 1
ATOM 805 C CA . ASP A 1 113 ? 2.195 -7.174 -0.863 1.00 95.12 113 ASP A CA 1
ATOM 806 C C . ASP A 1 113 ? 1.938 -6.703 0.565 1.00 95.12 113 ASP A C 1
ATOM 808 O O . ASP A 1 113 ? 2.842 -6.238 1.261 1.00 95.12 113 ASP A O 1
ATOM 812 N N . ILE A 1 114 ? 0.683 -6.767 0.994 1.00 93.56 114 ILE A N 1
ATOM 813 C CA . ILE A 1 114 ? 0.246 -6.227 2.281 1.00 93.56 114 ILE A CA 1
ATOM 814 C C . ILE A 1 114 ? 0.155 -7.372 3.286 1.00 93.56 114 ILE A C 1
ATOM 816 O O . ILE A 1 114 ? -0.432 -8.415 2.993 1.00 93.56 114 ILE A O 1
ATOM 820 N N . ALA A 1 115 ? 0.712 -7.176 4.481 1.00 91.38 115 ALA A N 1
ATOM 821 C CA . ALA A 1 115 ? 0.552 -8.130 5.569 1.00 91.38 115 ALA A CA 1
ATOM 822 C C . ALA A 1 115 ? -0.937 -8.296 5.913 1.00 91.38 115 ALA A C 1
ATOM 824 O O . ALA A 1 115 ? -1.705 -7.332 5.901 1.00 91.38 115 ALA A O 1
ATOM 825 N N . SER A 1 116 ? -1.357 -9.516 6.249 1.00 88.12 116 SER A N 1
ATOM 826 C CA . SER A 1 116 ? -2.769 -9.829 6.522 1.00 88.12 116 SER A CA 1
ATOM 827 C C . SER A 1 116 ? -3.363 -9.047 7.698 1.00 88.12 116 SER A C 1
ATOM 829 O O . SER A 1 116 ? -4.576 -8.894 7.786 1.00 88.12 116 SER A O 1
ATOM 831 N N . ASP A 1 117 ? -2.519 -8.567 8.609 1.00 84.31 117 ASP A N 1
ATOM 832 C CA . ASP A 1 117 ? -2.900 -7.734 9.750 1.00 84.31 117 ASP A CA 1
ATOM 833 C C . ASP A 1 117 ? -2.889 -6.224 9.436 1.00 84.31 117 ASP A C 1
ATOM 835 O O . ASP A 1 117 ? -3.292 -5.419 10.273 1.00 84.31 117 ASP A O 1
ATOM 839 N N . GLY A 1 118 ? -2.450 -5.824 8.236 1.00 84.56 118 GLY A N 1
ATOM 840 C CA . GLY A 1 118 ? -2.297 -4.425 7.835 1.00 84.56 118 GLY A CA 1
ATOM 841 C C . GLY A 1 118 ? -1.125 -3.696 8.499 1.00 84.56 118 GLY A C 1
ATOM 842 O O . GLY A 1 118 ? -0.967 -2.491 8.298 1.00 84.56 118 GLY A O 1
ATOM 843 N N . SER A 1 119 ? -0.280 -4.394 9.263 1.00 87.44 119 SER A N 1
ATOM 844 C CA . SER A 1 119 ? 0.823 -3.778 10.012 1.00 87.44 119 SER A CA 1
ATOM 845 C C . SER A 1 119 ? 1.907 -3.197 9.100 1.00 87.44 119 SER A C 1
ATOM 847 O O . SER A 1 119 ? 2.553 -2.199 9.442 1.00 87.44 119 SER A O 1
ATOM 849 N N . SER A 1 120 ? 2.103 -3.805 7.930 1.00 92.25 120 SER A N 1
ATOM 850 C CA . SER A 1 120 ? 3.144 -3.454 6.970 1.00 92.25 120 SER A CA 1
ATOM 851 C C . SER A 1 120 ? 2.761 -3.824 5.537 1.00 92.25 120 SER A C 1
ATOM 853 O O . SER A 1 120 ? 1.839 -4.605 5.296 1.00 92.25 120 SER A O 1
ATOM 855 N N . MET A 1 121 ? 3.495 -3.263 4.579 1.00 94.81 121 MET A N 1
ATOM 856 C CA . MET A 1 121 ? 3.499 -3.724 3.192 1.00 94.81 121 MET A CA 1
ATOM 857 C C . MET A 1 121 ? 4.922 -3.816 2.653 1.00 94.81 121 MET A C 1
ATOM 859 O O . MET A 1 121 ? 5.774 -2.997 2.999 1.00 94.81 121 MET A O 1
ATOM 863 N N . TYR A 1 122 ? 5.172 -4.775 1.771 1.00 96.38 122 TYR A N 1
ATOM 864 C CA . TYR A 1 122 ? 6.364 -4.820 0.936 1.00 96.38 122 TYR A CA 1
ATOM 865 C C . TYR A 1 122 ? 6.028 -4.246 -0.437 1.00 96.38 122 TYR A C 1
ATOM 867 O O . TYR A 1 122 ? 5.149 -4.756 -1.126 1.00 96.38 122 TYR A O 1
ATOM 875 N N . VAL A 1 123 ? 6.705 -3.171 -0.836 1.00 95.69 123 VAL A N 1
ATOM 876 C CA . VAL A 1 123 ? 6.532 -2.581 -2.167 1.00 95.69 123 VAL A CA 1
ATOM 877 C C . VAL A 1 123 ? 7.642 -3.093 -3.067 1.00 95.69 123 VAL A C 1
ATOM 879 O O . VAL A 1 123 ? 8.814 -2.837 -2.792 1.00 95.69 123 VAL A O 1
ATOM 882 N N . THR A 1 124 ? 7.279 -3.739 -4.172 1.00 95.12 124 THR A N 1
ATOM 883 C CA . THR A 1 124 ? 8.198 -3.994 -5.282 1.00 95.12 124 THR A CA 1
ATOM 884 C C . THR A 1 124 ? 8.187 -2.790 -6.210 1.00 95.12 124 THR A C 1
ATOM 886 O O . THR A 1 124 ? 7.151 -2.426 -6.766 1.00 95.12 124 THR A O 1
ATOM 889 N N . ALA A 1 125 ? 9.345 -2.147 -6.354 1.00 92.25 125 ALA A N 1
ATOM 890 C CA . ALA A 1 125 ? 9.496 -0.891 -7.074 1.00 92.25 125 ALA A CA 1
ATOM 891 C C . ALA A 1 125 ? 10.728 -0.951 -7.995 1.00 92.25 125 ALA A C 1
ATOM 893 O O . ALA A 1 125 ? 11.819 -0.552 -7.581 1.00 92.25 125 ALA A O 1
ATOM 894 N N . PRO A 1 126 ? 10.573 -1.407 -9.255 1.00 88.44 126 PRO A N 1
ATOM 895 C CA . PRO A 1 126 ? 11.660 -1.395 -10.245 1.00 88.44 126 PRO A CA 1
ATOM 896 C C . PRO A 1 126 ? 12.101 0.032 -10.615 1.00 88.44 126 PRO A C 1
ATOM 898 O O . PRO A 1 126 ? 13.148 0.244 -11.224 1.00 88.44 126 PRO A O 1
ATOM 901 N N . ARG A 1 127 ? 11.286 1.032 -10.261 1.00 85.12 127 ARG A N 1
ATOM 902 C CA . ARG A 1 127 ? 11.525 2.464 -10.449 1.00 85.12 127 ARG A CA 1
ATOM 903 C C . ARG A 1 127 ? 10.962 3.237 -9.267 1.00 85.12 127 ARG A C 1
ATOM 905 O O . ARG A 1 127 ? 10.148 2.713 -8.502 1.00 85.12 127 ARG A O 1
ATOM 912 N N . ARG A 1 128 ? 11.315 4.524 -9.179 1.00 88.19 128 ARG A N 1
ATOM 913 C CA . ARG A 1 128 ? 10.755 5.422 -8.167 1.00 88.19 128 ARG A CA 1
ATOM 914 C C . ARG A 1 128 ? 9.224 5.382 -8.215 1.00 88.19 128 ARG A C 1
ATOM 916 O O . ARG A 1 128 ? 8.618 5.697 -9.238 1.00 88.19 128 ARG A O 1
ATOM 923 N N . THR A 1 129 ? 8.621 4.971 -7.108 1.00 91.00 129 THR A N 1
ATOM 924 C CA . THR A 1 129 ? 7.188 4.708 -6.976 1.00 91.00 129 THR A CA 1
ATOM 925 C C . THR A 1 129 ? 6.641 5.524 -5.817 1.00 91.00 129 THR A C 1
ATOM 927 O O . THR A 1 129 ? 7.194 5.510 -4.722 1.00 91.00 129 THR A O 1
ATOM 930 N N . ILE A 1 130 ? 5.562 6.252 -6.064 1.00 92.00 130 ILE A N 1
ATOM 931 C CA . ILE A 1 130 ? 4.777 6.947 -5.053 1.00 92.00 130 ILE A CA 1
ATOM 932 C C . ILE A 1 130 ? 3.615 6.035 -4.680 1.00 92.00 130 ILE A C 1
ATOM 934 O O . ILE A 1 130 ? 2.920 5.512 -5.557 1.00 92.00 130 ILE A O 1
ATOM 938 N N . TYR A 1 131 ? 3.407 5.858 -3.383 1.00 92.31 131 TYR A N 1
ATOM 939 C CA . TYR A 1 131 ? 2.310 5.072 -2.846 1.00 92.31 131 TYR A CA 1
ATOM 940 C C . TYR A 1 131 ? 1.365 5.956 -2.036 1.00 92.31 131 TYR A C 1
ATOM 942 O O . TYR A 1 131 ? 1.787 6.897 -1.357 1.00 92.31 131 TYR A O 1
ATOM 950 N N . ALA A 1 132 ? 0.084 5.617 -2.102 1.00 91.00 132 AL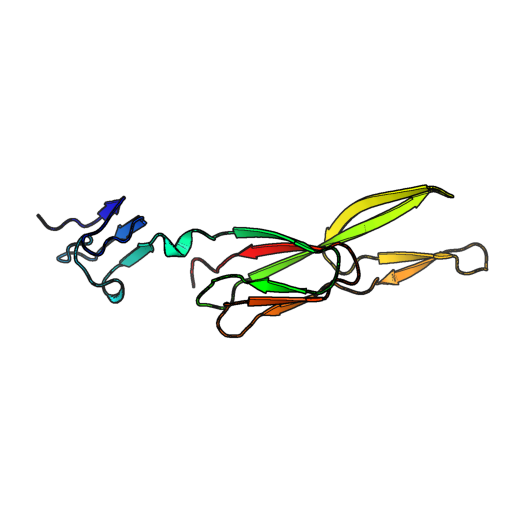A A N 1
ATOM 951 C CA . ALA A 1 132 ? -0.953 6.152 -1.242 1.00 91.00 132 ALA A CA 1
ATOM 952 C C . ALA A 1 132 ? -1.673 4.985 -0.571 1.00 91.00 132 ALA A C 1
ATOM 954 O O . ALA A 1 132 ? -2.281 4.162 -1.252 1.00 91.00 132 ALA A O 1
ATOM 955 N N . VAL A 1 133 ? -1.582 4.907 0.753 1.00 89.88 133 VAL A N 1
ATOM 956 C CA . VAL A 1 133 ? -2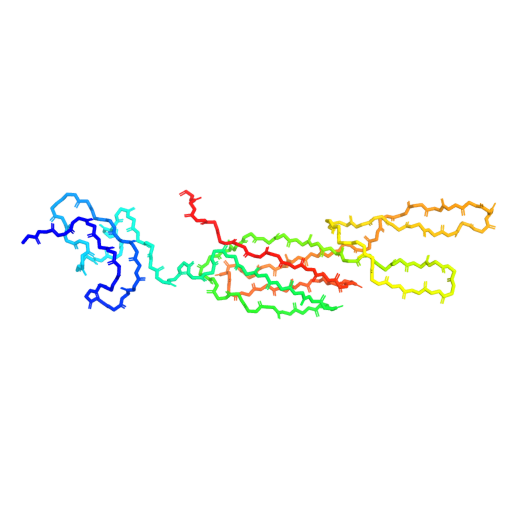.247 3.886 1.561 1.00 89.88 133 VAL A CA 1
ATOM 957 C C . VAL A 1 133 ? -3.396 4.532 2.304 1.00 89.88 133 VAL A C 1
ATOM 959 O O . VAL A 1 133 ? -3.198 5.545 2.965 1.00 89.88 133 VAL A O 1
ATOM 962 N N . TYR A 1 134 ? -4.588 3.964 2.213 1.00 85.44 134 TYR A N 1
ATOM 963 C CA . TYR A 1 134 ? -5.746 4.458 2.944 1.00 85.44 134 TYR A CA 1
ATOM 964 C C . TYR A 1 134 ? -6.524 3.303 3.551 1.00 85.44 134 TYR A C 1
ATOM 966 O O . TYR A 1 134 ? -6.670 2.232 2.956 1.00 85.44 134 TYR A O 1
ATOM 974 N N . ASN A 1 135 ? -7.023 3.524 4.761 1.00 75.31 135 ASN A N 1
ATOM 975 C CA . ASN A 1 135 ? -7.855 2.544 5.435 1.00 75.31 135 ASN A CA 1
ATOM 976 C C . ASN A 1 135 ? -9.298 2.654 4.922 1.00 75.31 135 ASN A C 1
ATOM 978 O O . ASN A 1 135 ? -9.805 3.756 4.686 1.00 75.31 135 ASN A O 1
ATOM 982 N N . ARG A 1 136 ? -9.981 1.519 4.756 1.00 66.75 136 ARG A N 1
ATOM 983 C CA . ARG A 1 136 ? -11.403 1.506 4.410 1.00 66.75 136 ARG A CA 1
ATOM 984 C C . ARG A 1 136 ? -12.183 2.024 5.618 1.00 66.75 136 ARG A C 1
ATOM 986 O O . ARG A 1 136 ? -12.412 1.299 6.575 1.00 66.75 136 ARG A O 1
ATOM 993 N N . ALA A 1 137 ? -12.575 3.295 5.580 1.00 53.00 137 ALA A N 1
ATOM 994 C CA . ALA A 1 137 ? -13.255 3.940 6.704 1.00 53.00 137 ALA A CA 1
ATOM 995 C C . ALA A 1 137 ? -14.660 3.368 6.985 1.00 53.00 137 ALA A C 1
AT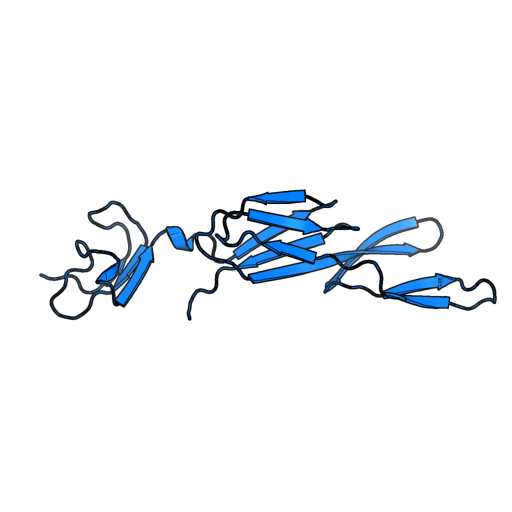OM 997 O O . ALA A 1 137 ? -15.211 3.625 8.051 1.00 53.00 137 ALA A O 1
ATOM 998 N N . ILE A 1 138 ? -15.259 2.642 6.028 1.00 43.09 138 ILE A N 1
ATOM 999 C CA . ILE A 1 138 ? -16.646 2.167 6.087 1.00 43.09 138 ILE A CA 1
ATOM 1000 C C . ILE A 1 138 ? -16.768 0.841 5.309 1.00 43.09 138 ILE A C 1
ATOM 1002 O O . ILE A 1 138 ? -16.492 0.787 4.102 1.00 43.09 138 ILE A O 1
ATOM 1006 N N . SER A 1 139 ? -17.185 -0.227 5.989 1.00 46.28 139 SER A N 1
ATOM 1007 C CA . SER A 1 139 ? -17.711 -1.460 5.383 1.00 46.28 139 SER A CA 1
ATOM 1008 C C . SER A 1 139 ? -19.081 -1.758 5.953 1.00 46.28 139 SER A C 1
ATOM 1010 O O . SER A 1 139 ? -19.171 -1.723 7.202 1.00 46.28 139 SER A O 1
#

Secondary structure (DSSP, 8-state):
---SEEEEE-TTS-EEEEE--TTS-TTTS-GGG-SEEEEGGGTTS-EEEEESS-EEEE---SS--EEEEEEEEEEEETTEEEEEEEEESSPEEEEE-SSSSEEEEEPPPPEEEE-TTSSEEEEE-SS-EEEEEE-----

Sequence (139 aa):
MTRRVVIGKRANGDTGVFVSPAGVDAYTAADANLVLGISARVSQLLMLGNVASSQTIILGFGAVPHVLLTSQQTVNLGYISFSGPVRPSPMMTSTPDGSGGYTITPADPSFADIASDGSSMYVTAPRRTIYAVYNRAIS

pLDDT: mean 82.77, std 11.43, range [43.09, 96.62]

Organism: Nitrobacter winogradskyi (NCBI:txid913)